Protein AF-A0A847TL00-F1 (afdb_monomer_lite)

Radius of gyration: 14.81 Å; chains: 1; bounding box: 33×25×39 Å

pLDDT: mean 71.25, std 12.89, range [45.06, 87.69]

Secondary structure (DSSP, 8-state):
---HHHHHHHHHHHHTSGGGSS-----TTS-HHHHHHHHHHHHHHHHTT-GGGGGSPTTHHHHHHHHHHHHHHHTT-HHHHHHHHHT-

Sequence (88 aa):
MMTNSEKVQMFELLMSTPEWAGNVKLPATAGRKVVLLLALLIDKGIKEKSEVFTLFPDGLSGDLQTFIQECLEKAGLKMTYDMVKALK

Foldseek 3Di:
DDDLVNVLVVVVVVVPPVVVVPDPPPDPPCDPVNLLVVLVVLLVCLVVVPPNVVSDDPPVSVVVNVVSCVSCVVVVNNVVSVVVVVVD

Structure (mmCIF, N/CA/C/O backbone):
data_AF-A0A847TL00-F1
#
_entry.id   AF-A0A847TL00-F1
#
loop_
_atom_site.group_PDB
_atom_site.id
_atom_site.type_symbol
_atom_site.label_atom_id
_atom_site.label_alt_id
_atom_site.label_comp_id
_atom_site.label_asym_id
_atom_site.label_entity_id
_atom_site.label_seq_id
_atom_site.pdbx_PDB_ins_code
_atom_site.Cartn_x
_atom_site.Cartn_y
_atom_site.Cartn_z
_atom_site.occupancy
_atom_site.B_iso_or_equiv
_atom_site.auth_seq_id
_atom_site.auth_comp_id
_atom_site.auth_asym_id
_atom_site.auth_atom_id
_atom_site.pdbx_PDB_model_num
ATOM 1 N N . MET A 1 1 ? -10.023 -11.762 21.562 1.00 50.03 1 MET A N 1
ATOM 2 C CA . MET A 1 1 ? -10.115 -10.594 20.660 1.00 50.03 1 MET A CA 1
ATOM 3 C C . MET A 1 1 ? -9.005 -9.651 21.090 1.00 50.03 1 MET A C 1
ATOM 5 O O . MET A 1 1 ? -8.986 -9.317 22.264 1.00 50.03 1 MET A O 1
ATOM 9 N N . MET A 1 2 ? -8.048 -9.328 20.219 1.00 64.19 2 MET A N 1
ATOM 10 C CA . MET A 1 2 ? -6.974 -8.384 20.563 1.00 64.19 2 MET A CA 1
ATOM 11 C C . MET A 1 2 ? -7.536 -6.969 20.681 1.00 64.19 2 MET A C 1
ATOM 13 O O . MET A 1 2 ? -8.323 -6.539 19.833 1.00 64.19 2 MET A O 1
ATOM 17 N N . THR A 1 3 ? -7.125 -6.259 21.723 1.00 77.88 3 THR A N 1
ATOM 18 C CA . THR A 1 3 ? -7.426 -4.846 21.945 1.00 77.88 3 THR A CA 1
ATOM 19 C C . THR A 1 3 ? -6.705 -3.976 20.914 1.00 77.88 3 THR A C 1
ATOM 21 O O . THR A 1 3 ? -5.681 -4.362 20.351 1.00 77.88 3 THR A O 1
ATOM 24 N N . ASN A 1 4 ? -7.226 -2.776 20.643 1.00 64.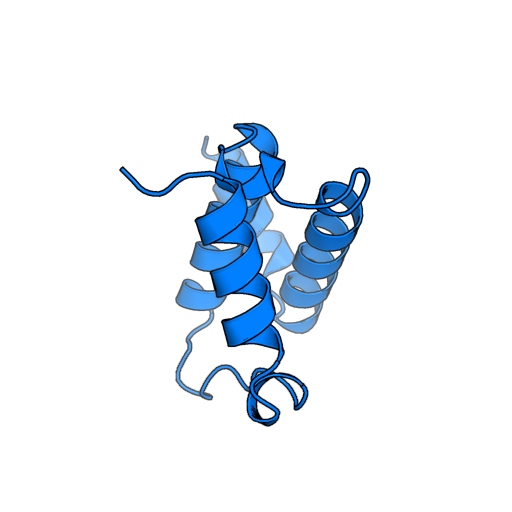81 4 ASN A N 1
ATOM 25 C CA . ASN A 1 4 ? -6.596 -1.868 19.677 1.00 64.81 4 ASN A CA 1
ATOM 26 C C . ASN A 1 4 ? -5.176 -1.458 20.096 1.00 64.81 4 ASN A C 1
ATOM 28 O O . ASN A 1 4 ? -4.314 -1.333 19.234 1.00 64.81 4 ASN A O 1
ATOM 32 N N . SER A 1 5 ? -4.911 -1.345 21.401 1.00 65.25 5 SER A N 1
ATOM 33 C CA . SER A 1 5 ? -3.564 -1.091 21.929 1.00 65.25 5 SER A CA 1
ATOM 34 C C . SER A 1 5 ? -2.589 -2.223 21.581 1.00 65.25 5 SER A C 1
ATOM 36 O O . SER A 1 5 ? -1.495 -1.972 21.084 1.00 65.25 5 SER A O 1
ATOM 38 N N . GLU A 1 6 ? -3.016 -3.482 21.734 1.00 65.56 6 GLU A N 1
ATOM 39 C CA . GLU A 1 6 ? -2.203 -4.651 21.366 1.00 65.56 6 GLU A CA 1
ATOM 40 C C . GLU A 1 6 ? -1.936 -4.715 19.853 1.00 65.56 6 GLU A C 1
ATOM 42 O O . GLU A 1 6 ? -0.840 -5.086 19.436 1.00 65.56 6 GLU A O 1
ATOM 47 N N . LYS A 1 7 ? -2.899 -4.301 19.016 1.00 61.75 7 LYS A N 1
ATOM 48 C CA . LYS A 1 7 ? -2.711 -4.219 17.556 1.00 61.75 7 LYS A CA 1
ATOM 49 C C . LYS A 1 7 ? -1.692 -3.140 17.165 1.00 61.75 7 LYS A C 1
ATOM 51 O O . LYS A 1 7 ? -0.867 -3.394 16.290 1.00 61.75 7 LYS A O 1
ATOM 56 N N . VAL A 1 8 ? -1.728 -1.968 17.808 1.00 65.69 8 VAL A N 1
ATOM 57 C CA . VAL A 1 8 ? -0.749 -0.885 17.580 1.00 65.69 8 VAL A CA 1
ATOM 58 C C . VAL A 1 8 ? 0.643 -1.320 18.026 1.00 65.69 8 VAL A C 1
ATOM 60 O O . VAL A 1 8 ? 1.587 -1.190 17.258 1.00 65.69 8 VAL A O 1
ATOM 63 N N . GLN A 1 9 ? 0.771 -1.923 19.211 1.00 63.69 9 GLN A N 1
ATOM 64 C CA . GLN A 1 9 ? 2.057 -2.415 19.712 1.00 63.69 9 GLN A CA 1
ATOM 65 C C . GLN A 1 9 ? 2.653 -3.507 18.820 1.00 63.69 9 GLN A C 1
ATOM 67 O O . GLN A 1 9 ? 3.853 -3.504 18.570 1.00 63.69 9 GLN A O 1
ATOM 72 N N . MET A 1 10 ? 1.836 -4.423 18.292 1.00 66.00 10 MET A N 1
ATOM 73 C CA . MET A 1 10 ? 2.307 -5.398 17.304 1.00 66.00 10 MET A CA 1
ATOM 74 C C . MET A 1 10 ? 2.718 -4.745 15.986 1.00 66.00 10 MET A C 1
ATOM 76 O O . MET A 1 10 ? 3.694 -5.181 15.384 1.00 66.00 10 MET A O 1
ATOM 80 N N . PHE A 1 11 ? 1.988 -3.727 15.528 1.00 61.22 11 PHE A N 1
ATOM 81 C CA . PHE A 1 11 ? 2.347 -2.982 14.325 1.00 61.22 11 PHE A CA 1
ATOM 82 C C . PHE A 1 11 ? 3.687 -2.258 14.503 1.00 61.22 11 PHE A C 1
ATOM 84 O O . PHE A 1 11 ? 4.575 -2.406 13.668 1.00 61.22 11 PHE A O 1
ATOM 91 N N . GLU A 1 12 ? 3.878 -1.557 15.621 1.00 61.00 12 GLU A N 1
ATOM 92 C CA . GLU A 1 12 ? 5.152 -0.924 15.966 1.00 61.00 12 GLU A CA 1
ATOM 93 C C . GLU A 1 12 ? 6.276 -1.953 16.109 1.00 61.00 12 GLU A C 1
ATOM 95 O O . GLU A 1 12 ? 7.363 -1.738 15.582 1.00 61.00 12 GLU A O 1
ATOM 100 N N . LEU A 1 13 ? 6.011 -3.107 16.729 1.00 64.31 13 LEU A N 1
ATOM 101 C CA . LEU A 1 13 ? 6.979 -4.196 16.860 1.00 64.31 13 LEU A CA 1
ATOM 102 C C . LEU A 1 13 ? 7.393 -4.758 15.486 1.00 64.31 13 LEU A C 1
ATOM 104 O O . LEU A 1 13 ? 8.584 -4.909 15.213 1.00 64.31 13 LEU A O 1
ATOM 108 N N . LEU A 1 14 ? 6.431 -5.004 14.591 1.00 56.31 14 LEU A N 1
ATOM 109 C CA . LEU A 1 14 ? 6.682 -5.449 13.214 1.00 56.31 14 LEU A CA 1
ATOM 110 C C . LEU A 1 14 ? 7.511 -4.418 12.435 1.00 56.31 14 LEU A C 1
ATOM 112 O O . LEU A 1 14 ? 8.462 -4.790 11.751 1.00 56.31 14 LEU A O 1
ATOM 116 N N . MET A 1 15 ? 7.206 -3.128 12.596 1.00 57.25 15 MET A N 1
ATOM 117 C CA . MET A 1 15 ? 7.918 -2.023 11.943 1.00 57.25 15 MET A CA 1
ATOM 118 C C . MET A 1 15 ? 9.287 -1.714 12.575 1.00 57.25 15 MET A C 1
ATOM 120 O O . MET A 1 15 ? 10.168 -1.191 11.898 1.00 57.25 15 MET A O 1
ATOM 124 N N . SER A 1 16 ? 9.492 -2.056 13.850 1.00 54.56 16 SER A N 1
ATOM 125 C CA . SER A 1 16 ? 10.769 -1.915 14.568 1.00 54.56 16 SER A CA 1
ATOM 126 C C . SER A 1 16 ? 11.784 -3.008 14.224 1.00 54.56 16 SER A C 1
ATOM 128 O O . SER A 1 16 ? 12.945 -2.925 14.626 1.00 54.56 16 SER A O 1
ATOM 130 N N . THR A 1 17 ? 11.372 -4.016 13.446 1.00 52.62 17 THR A N 1
ATOM 131 C CA . THR A 1 17 ? 12.293 -5.009 12.893 1.00 52.62 17 THR A CA 1
ATOM 132 C C . THR A 1 17 ? 13.132 -4.327 11.801 1.00 52.62 17 THR A C 1
ATOM 134 O O . THR A 1 17 ? 12.588 -3.941 10.763 1.00 52.62 17 THR A O 1
ATOM 137 N N . PRO A 1 18 ? 14.455 -4.166 11.992 1.00 50.91 18 PRO A N 1
ATOM 138 C CA . PRO A 1 18 ? 15.301 -3.320 11.142 1.00 50.91 18 PRO A CA 1
ATOM 139 C C . PRO A 1 18 ? 15.354 -3.755 9.667 1.00 50.91 18 PRO A C 1
ATOM 141 O O . PRO A 1 18 ? 15.723 -2.963 8.803 1.00 50.91 18 PRO A O 1
ATOM 144 N N . GLU A 1 19 ? 14.939 -4.983 9.352 1.00 50.69 19 GLU A N 1
ATOM 145 C CA . GLU A 1 19 ? 14.909 -5.514 7.986 1.00 50.69 19 GLU A CA 1
ATOM 146 C C . GLU A 1 19 ? 13.792 -4.927 7.101 1.00 50.69 19 GLU A C 1
ATOM 148 O O . GLU A 1 19 ? 13.885 -5.024 5.881 1.00 50.69 19 GLU A O 1
ATOM 153 N N . TRP A 1 20 ? 12.760 -4.285 7.666 1.00 47.78 20 TRP A N 1
ATOM 154 C CA . TRP A 1 20 ? 11.644 -3.721 6.880 1.00 47.78 20 TRP A CA 1
ATOM 155 C C . TRP A 1 20 ? 11.842 -2.247 6.498 1.00 47.78 20 TRP A C 1
ATOM 157 O O . TRP A 1 20 ? 11.164 -1.742 5.603 1.00 47.78 20 TRP A O 1
ATOM 167 N N . ALA A 1 21 ? 12.817 -1.568 7.113 1.00 45.06 21 ALA A N 1
ATOM 168 C CA . ALA A 1 21 ? 13.227 -0.211 6.745 1.00 45.06 21 ALA A CA 1
ATOM 169 C C . ALA A 1 21 ? 13.984 -0.160 5.401 1.00 45.06 21 ALA A C 1
ATOM 171 O O . ALA A 1 21 ? 14.128 0.901 4.793 1.00 45.06 21 ALA A O 1
ATOM 172 N N . GLY A 1 22 ? 14.472 -1.304 4.915 1.00 45.34 22 GLY A N 1
ATOM 173 C CA . GLY A 1 22 ? 15.197 -1.405 3.658 1.00 45.34 22 GLY A CA 1
ATOM 174 C C . GLY A 1 22 ? 14.295 -1.921 2.555 1.00 45.34 22 GLY A C 1
ATOM 175 O O . GLY A 1 22 ? 14.138 -3.127 2.458 1.00 45.34 22 GLY A O 1
ATOM 176 N N . ASN A 1 23 ? 13.758 -1.021 1.720 1.00 48.06 23 ASN A N 1
ATOM 177 C CA . ASN A 1 23 ? 13.127 -1.314 0.426 1.00 48.06 23 ASN A CA 1
ATOM 178 C C . ASN A 1 23 ? 12.384 -2.653 0.402 1.00 48.06 23 ASN A C 1
ATOM 180 O O . ASN A 1 23 ? 13.010 -3.663 0.078 1.00 48.06 23 ASN A O 1
ATOM 184 N N . VAL A 1 24 ? 11.070 -2.665 0.655 1.00 49.62 24 VAL A N 1
ATOM 185 C CA . VAL A 1 24 ? 10.218 -3.825 0.347 1.00 49.62 24 VAL A CA 1
ATOM 186 C C . VAL A 1 24 ? 10.421 -4.175 -1.131 1.00 49.62 24 VAL A C 1
ATOM 188 O O . VAL A 1 24 ? 9.767 -3.644 -2.029 1.00 49.62 24 VAL A O 1
ATOM 191 N N . LYS A 1 25 ? 11.402 -5.037 -1.404 1.00 47.75 25 LYS A N 1
ATOM 192 C CA . LYS A 1 25 ? 11.690 -5.570 -2.720 1.00 47.75 25 LYS A CA 1
ATOM 193 C C . LYS A 1 25 ? 10.631 -6.624 -2.901 1.00 47.75 25 LYS A C 1
ATOM 195 O O . LYS A 1 25 ? 10.795 -7.766 -2.480 1.00 47.75 25 LYS A O 1
ATOM 200 N N . LEU A 1 26 ? 9.520 -6.205 -3.501 1.00 49.78 26 LEU A N 1
ATOM 201 C CA . LEU A 1 26 ? 8.601 -7.139 -4.120 1.00 49.78 26 LEU A CA 1
ATOM 202 C C . LEU A 1 26 ? 9.469 -8.120 -4.920 1.00 49.78 26 LEU A C 1
ATOM 204 O O . LEU A 1 26 ? 10.294 -7.664 -5.724 1.00 49.78 26 LEU A O 1
ATOM 208 N N . PRO A 1 27 ? 9.381 -9.434 -4.652 1.00 50.25 27 PRO A N 1
ATOM 209 C CA . PRO A 1 27 ? 10.185 -10.397 -5.383 1.00 50.25 27 PRO A CA 1
ATOM 210 C C . PRO A 1 27 ? 9.939 -10.160 -6.874 1.00 50.25 27 PRO A C 1
ATOM 212 O O . PRO A 1 27 ? 8.825 -9.819 -7.261 1.00 50.25 27 PRO A O 1
ATOM 215 N N . ALA A 1 28 ? 10.949 -10.317 -7.732 1.00 51.09 28 ALA A N 1
ATOM 216 C CA . ALA A 1 28 ? 10.787 -10.081 -9.175 1.00 51.09 28 ALA A CA 1
ATOM 217 C C . ALA A 1 28 ? 9.646 -10.927 -9.798 1.00 51.09 28 ALA A C 1
ATOM 219 O O . ALA A 1 28 ? 9.157 -10.630 -10.886 1.00 51.09 28 ALA A O 1
ATOM 220 N N . THR A 1 29 ? 9.203 -11.965 -9.081 1.00 49.34 29 THR A N 1
ATOM 221 C CA . THR A 1 29 ? 8.072 -12.848 -9.380 1.00 49.34 29 THR A CA 1
ATOM 222 C C . THR A 1 29 ? 6.713 -12.362 -8.863 1.00 49.34 29 THR A C 1
ATOM 224 O O . THR A 1 29 ? 5.698 -12.967 -9.211 1.00 49.34 29 THR A O 1
ATOM 227 N N . ALA A 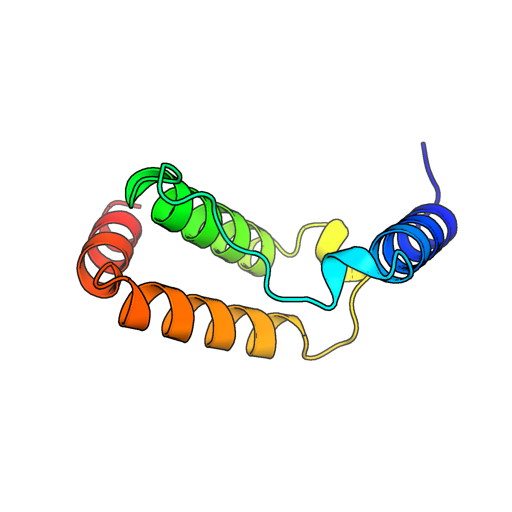1 30 ? 6.643 -11.285 -8.071 1.00 55.47 30 ALA A N 1
ATOM 228 C CA . ALA A 1 30 ? 5.402 -10.590 -7.743 1.00 55.47 30 ALA A CA 1
ATOM 229 C C . ALA A 1 30 ? 4.879 -9.941 -9.027 1.00 55.47 30 ALA A C 1
ATOM 231 O O . ALA A 1 30 ? 5.140 -8.781 -9.341 1.00 55.47 30 ALA A O 1
ATOM 232 N N . GLY A 1 31 ? 4.189 -10.750 -9.829 1.00 65.62 31 GLY A N 1
ATOM 233 C CA . GLY A 1 31 ? 3.687 -10.332 -11.122 1.00 65.62 31 GLY A CA 1
ATOM 234 C C . GLY A 1 31 ? 2.784 -9.112 -10.981 1.00 65.62 31 GLY A C 1
ATOM 235 O O . GLY A 1 31 ? 2.142 -8.906 -9.953 1.00 65.62 31 GLY A O 1
ATOM 236 N N . ARG A 1 32 ? 2.673 -8.338 -12.062 1.00 69.94 32 ARG A N 1
ATOM 237 C CA . ARG A 1 32 ? 1.788 -7.167 -12.196 1.00 69.94 32 ARG A CA 1
ATOM 238 C C . ARG A 1 32 ? 0.393 -7.359 -11.574 1.00 69.94 32 ARG A C 1
ATOM 240 O O . ARG A 1 32 ? -0.159 -6.428 -11.006 1.00 69.94 32 ARG A O 1
ATOM 247 N N . LYS A 1 33 ? -0.145 -8.584 -11.622 1.00 75.38 33 LYS A N 1
ATOM 248 C CA . LYS A 1 33 ? -1.413 -8.983 -10.988 1.00 75.38 33 LYS A CA 1
ATOM 249 C C . LYS A 1 33 ? -1.419 -8.829 -9.463 1.00 75.38 33 LYS A C 1
ATOM 251 O O . LYS A 1 33 ? -2.410 -8.362 -8.921 1.00 75.38 33 LYS A O 1
ATOM 256 N N . VAL A 1 34 ? -0.341 -9.212 -8.780 1.00 75.62 34 VAL A N 1
ATOM 257 C CA . VAL A 1 34 ? -0.213 -9.116 -7.316 1.00 75.62 34 VAL A CA 1
ATOM 258 C C . VAL A 1 34 ? -0.172 -7.652 -6.892 1.00 75.62 34 VAL A C 1
ATOM 260 O O . VAL A 1 34 ? -0.907 -7.259 -5.994 1.00 75.62 34 VAL A O 1
ATOM 263 N N . VAL A 1 35 ? 0.609 -6.830 -7.597 1.00 76.62 35 VAL A N 1
ATOM 264 C CA . VAL A 1 35 ? 0.664 -5.376 -7.368 1.00 76.62 35 VAL A CA 1
ATOM 265 C C . VAL A 1 35 ? -0.713 -4.740 -7.577 1.00 76.62 35 VAL A C 1
ATOM 267 O O . VAL A 1 35 ? -1.172 -3.975 -6.733 1.00 76.62 35 VAL A O 1
ATOM 270 N N . LEU A 1 36 ? -1.406 -5.108 -8.659 1.00 80.25 36 LEU A N 1
ATOM 271 C CA . LEU A 1 36 ? -2.754 -4.621 -8.952 1.00 80.25 36 LEU A CA 1
ATOM 272 C C . LEU A 1 36 ? -3.768 -5.031 -7.868 1.00 80.25 36 LEU A C 1
ATOM 274 O O . LEU A 1 36 ? -4.574 -4.213 -7.433 1.00 80.25 36 LEU A O 1
ATOM 278 N N . LEU A 1 37 ? -3.718 -6.288 -7.415 1.00 82.25 37 LEU A N 1
ATOM 279 C CA . LEU A 1 37 ? -4.592 -6.814 -6.364 1.00 82.25 37 LEU A CA 1
ATOM 280 C C . LEU A 1 37 ? -4.358 -6.114 -5.026 1.00 82.25 37 LEU A C 1
ATOM 282 O O . LEU A 1 37 ? -5.324 -5.739 -4.368 1.00 82.25 37 LEU A O 1
ATOM 286 N N . LEU A 1 38 ? -3.097 -5.904 -4.645 1.00 82.44 38 LEU A N 1
ATOM 287 C CA . LEU A 1 38 ? -2.744 -5.182 -3.424 1.00 82.44 38 LEU A CA 1
ATOM 288 C C . LEU A 1 38 ? -3.249 -3.739 -3.476 1.00 82.44 38 LEU A C 1
ATOM 290 O O . LEU A 1 38 ? -3.899 -3.295 -2.534 1.00 82.44 38 LEU A O 1
ATOM 294 N N . ALA A 1 39 ? -3.045 -3.039 -4.596 1.00 84.75 39 ALA A N 1
ATOM 295 C CA . ALA A 1 39 ? -3.560 -1.684 -4.782 1.00 84.75 39 ALA A CA 1
ATOM 296 C C . ALA A 1 39 ? -5.092 -1.620 -4.631 1.00 84.75 39 ALA A C 1
ATOM 298 O O . ALA A 1 39 ? -5.608 -0.752 -3.931 1.00 84.75 39 ALA A O 1
ATOM 299 N N . LEU A 1 40 ? -5.824 -2.567 -5.232 1.00 85.12 40 LEU A N 1
ATOM 300 C CA . LEU A 1 40 ? -7.286 -2.648 -5.123 1.00 85.12 40 LEU A CA 1
ATOM 301 C C . LEU A 1 40 ? -7.756 -2.962 -3.699 1.00 85.12 40 LEU A C 1
ATOM 303 O O . LEU A 1 40 ? -8.774 -2.428 -3.257 1.00 85.12 40 LEU A O 1
ATOM 307 N N . LEU A 1 41 ? -7.040 -3.833 -2.988 1.00 83.88 41 LEU A N 1
ATOM 308 C CA . LEU A 1 41 ? -7.389 -4.247 -1.632 1.00 83.88 41 LEU A CA 1
ATOM 309 C C . LEU A 1 41 ? -7.164 -3.113 -0.630 1.00 83.88 41 LEU A C 1
ATOM 311 O O . LEU A 1 41 ? -8.025 -2.865 0.214 1.00 83.88 41 LEU A O 1
ATOM 315 N N . ILE A 1 42 ? -6.057 -2.382 -0.769 1.00 83.88 42 ILE A N 1
ATOM 316 C CA . ILE A 1 42 ? -5.762 -1.223 0.073 1.00 83.88 42 ILE A CA 1
ATOM 317 C C . ILE A 1 42 ? -6.750 -0.08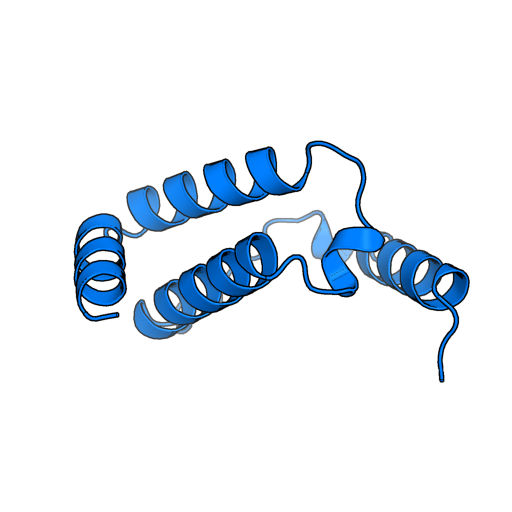4 -0.220 1.00 83.88 42 ILE A C 1
ATOM 319 O O . ILE A 1 42 ? -7.346 0.443 0.715 1.00 83.88 42 ILE A O 1
ATOM 323 N N . ASP A 1 43 ? -7.012 0.252 -1.490 1.00 85.12 43 ASP A N 1
ATOM 324 C CA . ASP A 1 43 ? -7.981 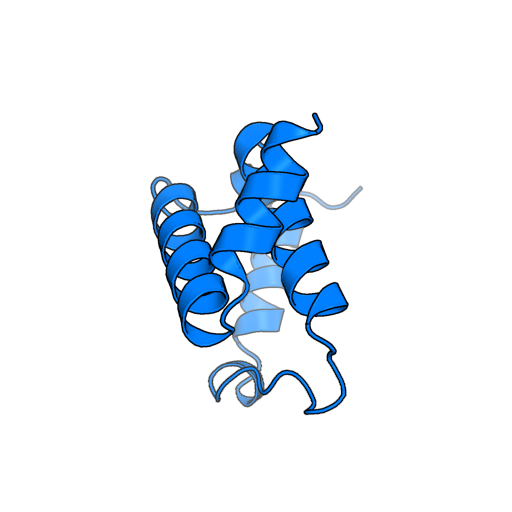1.304 -1.859 1.00 85.12 43 ASP A CA 1
ATOM 325 C C . ASP A 1 43 ? -9.398 0.995 -1.356 1.00 85.12 43 ASP A C 1
ATOM 327 O O . ASP A 1 43 ? -10.100 1.885 -0.874 1.00 85.12 43 ASP A O 1
ATOM 331 N N . LYS A 1 44 ? -9.807 -0.280 -1.405 1.00 84.56 44 LYS A N 1
ATOM 332 C CA . LYS A 1 44 ? -11.071 -0.733 -0.816 1.00 84.56 44 LYS A CA 1
ATOM 333 C C . LYS A 1 44 ? -11.072 -0.548 0.704 1.00 84.56 44 LYS A C 1
ATOM 335 O O . LYS A 1 44 ? -12.025 0.010 1.240 1.00 84.56 44 LYS A O 1
ATOM 340 N N . GLY A 1 45 ? -10.004 -0.964 1.382 1.00 81.81 45 GLY A N 1
ATOM 341 C CA . GLY A 1 45 ? -9.876 -0.823 2.832 1.00 81.81 45 GLY A CA 1
ATOM 342 C C . GLY A 1 45 ? -9.906 0.635 3.307 1.00 81.81 45 GLY A C 1
ATOM 343 O O . GLY A 1 45 ? -10.529 0.914 4.331 1.00 81.81 45 GLY A O 1
ATOM 344 N N . ILE A 1 46 ? -9.296 1.555 2.546 1.00 81.88 46 ILE A N 1
ATOM 345 C CA . ILE A 1 46 ? -9.341 3.002 2.814 1.00 81.88 46 ILE A CA 1
ATOM 346 C C . ILE A 1 46 ? -10.785 3.514 2.708 1.00 81.88 46 ILE A C 1
ATOM 348 O O . ILE A 1 46 ? -11.268 4.198 3.609 1.00 81.88 46 ILE A O 1
ATOM 352 N N . LYS A 1 47 ? -11.496 3.166 1.626 1.00 81.50 47 LYS A N 1
ATOM 353 C CA . LYS A 1 47 ? -12.880 3.616 1.383 1.00 81.50 47 LYS A CA 1
ATOM 354 C C . LYS A 1 47 ? -13.872 3.083 2.408 1.00 81.50 47 LYS A C 1
ATOM 356 O O . LYS A 1 47 ? -14.751 3.817 2.845 1.00 81.50 47 LYS A O 1
ATOM 361 N N . GLU A 1 48 ? -13.725 1.819 2.788 1.00 83.31 48 GLU A N 1
ATOM 362 C CA . GLU A 1 48 ? -14.585 1.167 3.779 1.00 83.31 48 GLU A CA 1
ATOM 363 C C . GLU A 1 48 ? -14.224 1.560 5.219 1.00 83.31 48 GLU A C 1
ATOM 365 O O . GLU A 1 48 ? -14.907 1.127 6.142 1.00 83.31 48 GLU A O 1
ATOM 370 N N . LYS A 1 49 ? -13.179 2.384 5.420 1.00 71.94 49 LYS A N 1
ATOM 371 C CA . LYS A 1 49 ? -12.637 2.750 6.739 1.00 71.94 49 LYS A CA 1
ATOM 372 C C . LYS A 1 49 ? -12.483 1.519 7.635 1.00 71.94 49 LYS A C 1
ATOM 374 O O . LYS A 1 49 ? -12.961 1.502 8.767 1.00 71.94 49 LYS A O 1
ATOM 379 N N . SER A 1 50 ? -11.843 0.477 7.095 1.00 72.38 50 SER A N 1
ATOM 380 C CA . SER A 1 50 ? -11.570 -0.760 7.835 1.00 72.38 50 SER A CA 1
ATOM 381 C C . SER A 1 50 ? -10.980 -0.440 9.213 1.00 72.38 50 SER A C 1
ATOM 383 O O . SER A 1 50 ? -10.184 0.490 9.339 1.00 72.38 50 SER A O 1
ATOM 385 N N . GLU A 1 51 ? -11.332 -1.224 10.238 1.00 70.44 51 GLU A N 1
ATOM 386 C CA . GLU A 1 51 ? -10.837 -1.053 11.615 1.00 70.44 51 GLU A CA 1
ATOM 387 C C . GLU A 1 51 ? -9.309 -0.943 11.686 1.00 70.44 51 GLU A C 1
ATOM 389 O O . GLU A 1 51 ? -8.768 -0.276 12.561 1.00 70.44 51 GLU A O 1
ATOM 394 N N . VAL A 1 52 ? -8.602 -1.551 10.733 1.00 68.69 52 VAL A N 1
ATOM 395 C CA . VAL A 1 52 ? -7.147 -1.445 10.610 1.00 68.69 52 VAL A CA 1
ATOM 396 C C . VAL A 1 52 ? -6.709 0.010 10.426 1.00 68.69 52 VAL A C 1
ATOM 398 O O . VAL A 1 52 ? -5.753 0.419 11.068 1.00 68.69 52 VAL A O 1
ATOM 401 N N . PHE A 1 53 ? -7.437 0.815 9.645 1.00 68.25 53 PHE A N 1
ATOM 402 C CA . PHE A 1 53 ? -7.144 2.238 9.432 1.00 68.25 53 PHE A CA 1
ATOM 403 C C . PHE A 1 53 ? -7.415 3.114 10.657 1.00 68.25 53 PHE A C 1
ATOM 405 O O . PHE A 1 53 ? -6.826 4.182 10.758 1.00 68.25 53 PHE A O 1
ATOM 412 N N . THR A 1 54 ? -8.239 2.661 11.610 1.00 67.62 54 THR A N 1
ATOM 413 C CA . THR A 1 54 ? -8.475 3.399 12.870 1.00 67.62 54 THR A CA 1
ATOM 414 C C . THR A 1 54 ? -7.269 3.386 13.809 1.00 67.62 54 THR A C 1
ATOM 416 O O . THR A 1 54 ? -7.227 4.147 14.769 1.00 67.62 54 THR A O 1
ATOM 419 N N . LEU A 1 55 ? -6.290 2.521 13.532 1.00 69.44 55 LEU A N 1
ATOM 420 C CA . LEU A 1 55 ? -5.032 2.424 14.269 1.00 69.44 55 LEU A CA 1
ATOM 421 C C . LEU A 1 55 ? -3.954 3.365 13.713 1.00 69.44 55 LEU A C 1
ATOM 423 O O . LEU A 1 55 ? -2.892 3.486 14.317 1.00 69.44 55 LEU A O 1
ATOM 427 N N . PHE A 1 56 ? -4.199 3.998 12.560 1.00 68.50 56 PHE A N 1
ATOM 428 C CA . PHE A 1 56 ? -3.241 4.885 11.907 1.00 68.50 56 PHE A CA 1
ATOM 429 C C . PHE A 1 56 ? -3.572 6.360 12.180 1.00 68.50 56 PHE A C 1
ATOM 431 O O . PHE A 1 56 ? -4.743 6.696 12.359 1.00 68.50 56 PHE A O 1
ATOM 438 N N . PRO A 1 57 ? -2.563 7.250 12.179 1.00 73.00 57 PRO A N 1
ATOM 439 C CA . PRO A 1 57 ? -2.764 8.687 12.325 1.00 73.00 57 PRO A CA 1
ATOM 440 C C . PRO A 1 57 ? -3.697 9.274 11.262 1.00 73.00 57 PRO A C 1
ATOM 442 O O . PRO A 1 57 ? -3.698 8.844 10.101 1.00 73.00 57 PRO A O 1
ATOM 445 N N . ASP A 1 58 ? -4.427 10.322 11.645 1.00 68.88 58 ASP A N 1
ATOM 446 C CA . ASP A 1 58 ? -5.217 11.122 10.714 1.00 68.88 58 ASP A CA 1
ATOM 447 C C . ASP A 1 58 ? -4.321 11.671 9.588 1.00 68.88 58 ASP A C 1
ATOM 449 O O . ASP A 1 58 ? -3.255 12.230 9.836 1.00 68.88 58 ASP A O 1
ATOM 453 N N . GLY A 1 59 ? -4.746 11.489 8.334 1.00 68.44 59 GLY A N 1
ATOM 454 C CA . GLY A 1 59 ? -3.999 11.909 7.137 1.00 68.44 59 GLY A CA 1
ATOM 455 C C . GLY A 1 59 ? -3.219 10.794 6.432 1.00 68.44 59 GLY A C 1
ATOM 456 O O . GLY A 1 59 ? -3.026 10.871 5.219 1.00 68.44 59 GLY A O 1
ATOM 457 N N . LEU A 1 60 ? -2.893 9.694 7.123 1.00 76.38 60 LEU A N 1
ATOM 458 C CA . LEU A 1 60 ? -2.107 8.597 6.539 1.00 76.38 60 LEU A CA 1
ATOM 459 C C . LEU A 1 60 ? -2.833 7.879 5.386 1.00 76.38 60 LEU A C 1
ATOM 461 O O . LEU A 1 60 ? -2.205 7.307 4.498 1.00 76.38 60 LEU A O 1
ATOM 465 N N . SER A 1 61 ? -4.165 7.941 5.355 1.00 78.25 61 SER A N 1
ATOM 466 C CA . SER A 1 61 ? -4.975 7.432 4.243 1.00 78.25 61 SER A CA 1
ATOM 467 C C . SER A 1 61 ? -4.726 8.182 2.930 1.00 78.25 61 SER A C 1
ATOM 469 O O . SER A 1 61 ? -4.698 7.550 1.874 1.00 78.25 61 SER A O 1
ATOM 471 N N . GLY A 1 62 ? -4.517 9.502 2.985 1.00 80.44 62 GLY A N 1
ATOM 472 C CA . GLY A 1 62 ? -4.198 10.325 1.816 1.00 80.44 62 GLY A CA 1
ATOM 473 C C . GLY A 1 62 ? -2.782 10.066 1.306 1.00 80.44 62 GLY A C 1
ATOM 474 O O . GLY A 1 62 ? -2.576 9.885 0.102 1.00 80.44 62 GLY A O 1
ATOM 475 N N . ASP A 1 63 ? -1.825 9.945 2.225 1.00 81.19 63 ASP A N 1
ATOM 476 C CA . ASP A 1 63 ? -0.438 9.599 1.900 1.00 81.19 63 ASP A CA 1
ATOM 477 C C . ASP A 1 63 ? -0.350 8.202 1.276 1.00 81.19 63 ASP A C 1
ATOM 479 O O . ASP A 1 63 ? 0.290 8.010 0.242 1.00 81.19 63 ASP A O 1
ATOM 483 N N . LEU A 1 64 ? -1.076 7.228 1.835 1.00 82.38 64 LEU A N 1
ATOM 484 C CA . LEU A 1 64 ? -1.139 5.872 1.295 1.00 82.38 64 LEU A CA 1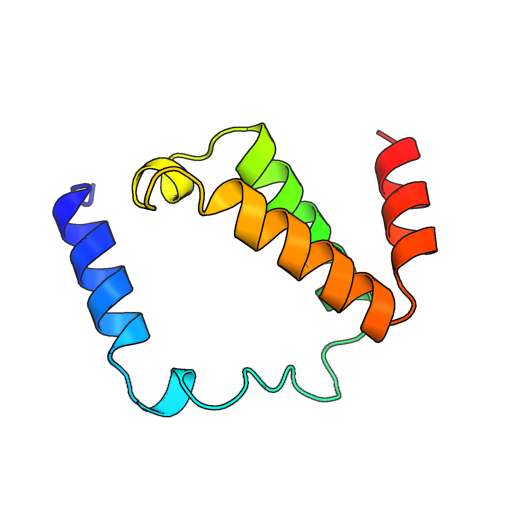
ATOM 485 C C . LEU A 1 64 ? -1.806 5.835 -0.085 1.00 82.38 64 LEU A C 1
ATOM 487 O O . LEU A 1 64 ? -1.363 5.100 -0.968 1.00 82.38 64 LEU A O 1
ATOM 491 N N . GLN A 1 65 ? -2.846 6.643 -0.300 1.00 84.81 65 GLN A N 1
ATOM 492 C CA . GLN A 1 65 ? -3.498 6.755 -1.603 1.00 84.81 65 GLN A CA 1
ATOM 493 C C . GLN A 1 65 ? -2.557 7.349 -2.658 1.00 84.81 65 GLN A C 1
ATOM 495 O O . GLN A 1 65 ? -2.510 6.853 -3.786 1.00 84.81 65 GLN A O 1
ATOM 500 N N . THR A 1 66 ? -1.773 8.359 -2.282 1.00 86.31 66 THR A N 1
ATOM 501 C CA . THR A 1 66 ? -0.747 8.968 -3.141 1.00 86.31 66 THR A CA 1
ATOM 502 C C . THR A 1 66 ? 0.349 7.958 -3.470 1.00 86.31 66 THR A C 1
ATOM 504 O O . THR A 1 66 ? 0.675 7.748 -4.638 1.00 86.31 66 THR A O 1
ATOM 507 N N . PHE A 1 67 ? 0.832 7.230 -2.464 1.00 82.12 67 PHE A N 1
ATOM 508 C CA . PHE A 1 67 ? 1.836 6.186 -2.633 1.00 82.12 67 PHE A CA 1
ATOM 509 C C . PHE A 1 67 ? 1.374 5.065 -3.579 1.00 82.12 67 PHE A C 1
ATOM 511 O O . PHE A 1 67 ? 2.124 4.641 -4.459 1.00 82.12 67 PHE A O 1
ATOM 518 N N . ILE A 1 68 ? 0.114 4.622 -3.473 1.00 84.81 68 ILE A N 1
ATOM 519 C CA . ILE A 1 68 ? -0.467 3.643 -4.406 1.00 84.81 68 ILE A CA 1
ATOM 520 C C . ILE A 1 68 ? -0.414 4.158 -5.848 1.00 84.81 68 ILE A C 1
ATOM 522 O O . ILE A 1 68 ? -0.042 3.401 -6.748 1.00 84.81 68 ILE A O 1
ATOM 526 N N . GLN A 1 69 ? -0.774 5.424 -6.080 1.00 85.06 69 GLN A N 1
ATOM 527 C CA . GLN A 1 69 ? -0.742 6.019 -7.418 1.00 85.06 69 GLN A CA 1
ATOM 528 C C . GLN A 1 69 ? 0.677 6.036 -7.988 1.00 85.06 69 GLN A C 1
ATOM 530 O O . GLN A 1 69 ? 0.880 5.608 -9.124 1.00 85.06 69 GLN A O 1
ATOM 535 N N . GLU A 1 70 ? 1.666 6.429 -7.187 1.00 82.44 70 GLU A N 1
ATOM 536 C CA . GLU A 1 70 ? 3.070 6.407 -7.601 1.00 82.44 70 GLU A CA 1
ATOM 537 C C . GLU A 1 70 ? 3.567 4.993 -7.928 1.00 82.44 70 GLU A C 1
ATOM 539 O O . GLU A 1 70 ? 4.274 4.794 -8.919 1.00 82.44 70 GLU A O 1
ATOM 544 N N . CYS A 1 71 ? 3.199 3.990 -7.124 1.00 79.94 71 CYS A N 1
ATOM 545 C CA . CYS A 1 71 ? 3.563 2.595 -7.373 1.00 79.94 71 CYS A CA 1
ATOM 546 C C . CYS A 1 71 ? 2.929 2.055 -8.660 1.00 79.94 71 CYS A C 1
ATOM 548 O O . CYS A 1 71 ? 3.603 1.386 -9.445 1.00 79.94 71 CYS A O 1
ATOM 550 N N . LEU A 1 72 ? 1.647 2.348 -8.897 1.00 82.19 72 LEU A N 1
ATOM 551 C CA . LEU A 1 72 ? 0.941 1.941 -10.113 1.00 82.19 72 LEU A CA 1
ATOM 552 C C . LEU A 1 72 ? 1.518 2.612 -11.360 1.00 82.19 72 LEU A C 1
ATOM 554 O O . LEU A 1 72 ? 1.604 1.975 -12.410 1.00 82.19 72 LEU A O 1
ATOM 558 N N . GLU A 1 73 ? 1.926 3.874 -11.248 1.00 82.19 73 GLU A N 1
ATOM 559 C CA . GLU A 1 73 ? 2.558 4.624 -12.328 1.00 82.19 73 GLU A CA 1
ATOM 560 C C . GLU A 1 73 ? 3.941 4.057 -12.664 1.00 82.19 73 GLU A C 1
ATOM 562 O O . GLU A 1 73 ? 4.185 3.686 -13.812 1.00 82.19 73 GLU A O 1
ATOM 567 N N . LYS A 1 74 ? 4.794 3.842 -11.652 1.00 78.38 74 LYS A N 1
ATOM 568 C CA . LYS A 1 74 ? 6.113 3.197 -11.810 1.00 78.38 74 LYS A CA 1
ATOM 569 C C . LYS A 1 74 ? 6.012 1.778 -12.382 1.00 78.38 74 LYS A C 1
ATOM 571 O O . LYS A 1 74 ? 6.897 1.346 -13.115 1.00 78.38 74 LYS A O 1
ATOM 576 N N . ALA A 1 75 ? 4.938 1.053 -12.070 1.00 76.38 75 ALA A N 1
ATOM 577 C CA . ALA A 1 75 ? 4.695 -0.297 -12.576 1.00 76.38 75 ALA A CA 1
ATOM 578 C C . ALA A 1 75 ? 4.002 -0.342 -13.955 1.00 76.38 75 ALA A C 1
ATOM 580 O O . ALA A 1 75 ? 3.852 -1.432 -14.516 1.00 76.38 75 ALA A O 1
ATOM 581 N N . GLY A 1 76 ? 3.557 0.799 -14.501 1.00 80.69 76 GLY A N 1
ATOM 582 C CA . GLY A 1 76 ? 2.794 0.864 -15.754 1.00 80.69 76 GLY A CA 1
ATOM 583 C C . GLY A 1 76 ? 1.401 0.225 -15.666 1.00 80.69 76 GLY A C 1
ATOM 584 O O . GLY A 1 76 ? 0.898 -0.299 -16.656 1.00 80.69 76 GLY A O 1
ATOM 585 N N . LEU A 1 77 ? 0.790 0.217 -14.476 1.00 84.12 77 LEU A N 1
ATOM 586 C CA . LEU A 1 77 ? -0.482 -0.459 -14.181 1.00 84.12 77 LEU A CA 1
ATOM 587 C C . LEU A 1 77 ? -1.664 0.484 -13.967 1.00 84.12 77 LEU A C 1
ATOM 589 O O . LEU A 1 77 ? -2.787 0.008 -13.811 1.00 84.12 77 LEU A O 1
ATOM 593 N N . LYS A 1 78 ? -1.432 1.799 -13.985 1.00 85.44 78 LYS A N 1
ATOM 594 C CA . LYS A 1 78 ? -2.446 2.832 -13.727 1.00 85.44 78 LYS A CA 1
ATOM 595 C C . LYS A 1 78 ? -3.707 2.653 -14.585 1.00 85.44 78 LYS A C 1
ATOM 597 O O . LYS A 1 78 ? -4.795 2.489 -14.051 1.00 85.44 78 LYS A O 1
ATOM 602 N N . MET A 1 79 ? -3.541 2.512 -15.902 1.00 85.81 79 MET A N 1
ATOM 603 C CA . MET A 1 79 ? -4.660 2.298 -16.832 1.00 85.81 79 MET A CA 1
ATOM 604 C C . MET A 1 79 ? -5.447 1.010 -16.538 1.00 85.81 79 MET A C 1
ATOM 606 O O . MET A 1 79 ? -6.674 1.001 -16.580 1.00 85.81 79 MET A O 1
ATOM 610 N N . THR A 1 80 ? -4.756 -0.091 -16.228 1.00 83.94 80 THR A N 1
ATOM 611 C CA . THR A 1 80 ? -5.407 -1.367 -15.890 1.00 83.94 80 THR A CA 1
ATOM 612 C C . THR A 1 80 ? -6.172 -1.263 -14.576 1.00 83.94 80 THR A C 1
ATOM 614 O O . THR A 1 80 ? -7.269 -1.797 -14.452 1.00 83.94 80 THR A O 1
ATOM 617 N N . TYR A 1 81 ? -5.605 -0.561 -13.599 1.00 87.69 81 TYR A N 1
ATOM 618 C CA . TYR A 1 81 ? -6.237 -0.319 -12.312 1.00 87.69 81 TYR A CA 1
ATOM 619 C C . TYR A 1 81 ? -7.517 0.512 -12.455 1.00 87.69 81 TYR A C 1
ATOM 621 O O . TYR A 1 81 ? -8.552 0.127 -11.911 1.00 87.69 81 TYR A O 1
ATOM 629 N N . ASP A 1 82 ? -7.474 1.587 -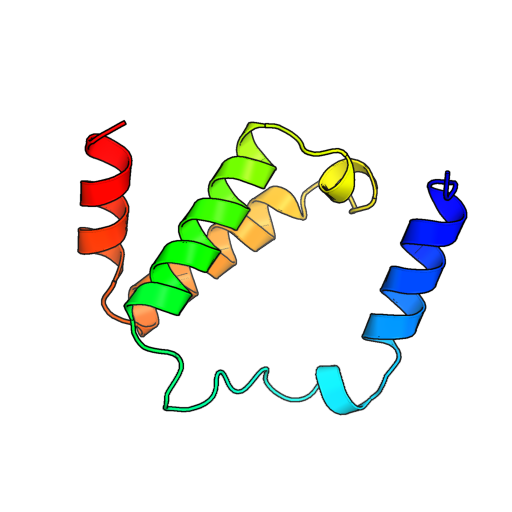13.242 1.00 87.31 82 ASP A N 1
ATOM 630 C CA . ASP A 1 82 ? -8.636 2.442 -13.500 1.00 87.31 82 ASP A CA 1
ATOM 631 C C . ASP A 1 82 ? -9.737 1.691 -14.260 1.00 87.31 82 ASP A C 1
ATOM 633 O O . ASP A 1 82 ? -10.910 1.778 -13.898 1.00 87.31 82 ASP A O 1
ATOM 637 N N . MET A 1 83 ? -9.365 0.870 -15.250 1.00 85.12 83 MET A N 1
ATOM 638 C CA . MET A 1 83 ? -10.313 0.012 -15.966 1.00 85.12 83 MET A CA 1
ATOM 639 C C . MET A 1 83 ? -10.996 -0.986 -15.022 1.00 85.12 83 MET A C 1
ATOM 641 O O . MET A 1 83 ? -12.210 -1.154 -15.079 1.00 85.12 83 MET A O 1
ATOM 645 N N . VAL A 1 84 ? -10.243 -1.622 -14.119 1.00 84.81 84 VAL A N 1
ATOM 646 C CA . VAL A 1 84 ? -10.811 -2.555 -13.131 1.00 84.81 84 VAL A CA 1
ATOM 647 C C . VAL A 1 84 ? -11.699 -1.834 -12.116 1.00 84.81 84 VAL A C 1
ATOM 649 O O . VAL A 1 84 ? -12.718 -2.385 -11.704 1.00 84.81 84 VAL A O 1
ATOM 652 N N . LYS A 1 85 ? -11.362 -0.598 -11.732 1.00 83.12 85 LYS A N 1
ATOM 653 C CA . LYS A 1 85 ? -12.231 0.239 -10.895 1.00 83.12 85 LYS A CA 1
ATOM 654 C C . LYS A 1 85 ? -13.547 0.588 -11.582 1.00 83.12 85 LYS A C 1
ATOM 656 O O . LYS A 1 85 ? -14.568 0.580 -10.909 1.00 83.12 85 LYS A O 1
ATOM 661 N N . ALA A 1 86 ? -13.521 0.875 -12.881 1.00 82.88 86 ALA A N 1
ATOM 662 C CA . ALA A 1 86 ? -14.708 1.233 -13.658 1.00 82.88 86 ALA A CA 1
ATOM 663 C C . ALA A 1 86 ? -15.660 0.050 -13.921 1.00 82.88 86 ALA A C 1
ATOM 665 O O . ALA A 1 86 ? -16.801 0.261 -14.317 1.00 82.88 86 ALA A O 1
ATOM 666 N N . LEU A 1 87 ? -15.203 -1.190 -13.712 1.00 75.88 87 LEU A N 1
ATOM 667 C CA . LEU A 1 87 ? -16.033 -2.398 -13.803 1.00 75.88 87 LEU A CA 1
ATOM 668 C C . LEU A 1 87 ? -16.876 -2.661 -12.541 1.00 75.88 87 LEU A C 1
ATOM 670 O O . LEU A 1 87 ? -17.622 -3.641 -12.517 1.00 75.88 87 LEU A O 1
ATOM 674 N N . LYS A 1 88 ? -16.727 -1.845 -11.492 1.00 54.75 88 LYS A N 1
ATOM 675 C CA . LYS A 1 88 ? -17.483 -1.940 -10.239 1.00 54.75 88 LYS A CA 1
ATOM 676 C C . LYS A 1 88 ? -18.558 -0.874 -10.124 1.00 54.75 88 LYS A C 1
ATOM 678 O O . LYS A 1 88 ? -18.287 0.274 -10.534 1.00 54.75 88 LYS A O 1
#